Protein AF-A0A6N2USS4-F1 (afdb_monomer)

Solvent-accessible surface area (backbone atoms only — not comparable to full-atom values): 5824 Å² total; per-residue (Å²): 117,70,67,62,54,52,54,47,66,75,35,40,83,36,62,58,82,65,92,85,49,69,68,56,53,51,56,58,51,71,72,55,81,85,78,33,66,85,36,77,46,78,41,78,68,37,44,25,23,47,66,56,51,52,49,56,77,73,44,65,37,33,48,43,68,42,57,96,50,78,72,24,37,69,73,40,74,78,57,65,68,73,78,84,77,95,74,69,77,92,73,66,131

Sequence (93 aa):
MKLLELIIECHRDNERQGPGSEDATLKALSYISYLNEKTKILDIGCGTGGQTITLAKNTASQITAVDMFPQTTTNLGYVSIYERGYVPHNLRG

InterPro domains:
  IPR029063 S-adenosyl-L-methionine-dependent methyltransferase superfamily [G3DSA:3.40.50.150] (2-75)
  IPR029063 S-adenosyl-L-methionine-dependent methyltransferase superfamily [SSF53335] (11-70)

Radius of gyration: 14.19 Å; Cα contacts (8 Å, |Δi|>4): 110; chains: 1; bounding box: 37×37×33 Å

pLDDT: mean 79.52, std 20.77, range [32.41, 98.06]

Nearest PDB structures (foldseek):
  3kkz-assembly1_A  TM=9.574E-01  e=7.764E-07  Bacteroides fragilis NCTC 9343
  3f4k-assembly1_A  TM=9.370E-01  e=2.607E-06  Bacteroides thetaiotaomicron
  3e7p-assembly1_A  TM=8.257E-01  e=2.130E-06  Phocaeicola vulgatus ATCC 8482
  4krh-assembly2_B  TM=7.027E-01  e=8.500E-04  Haemonchus contortus
  4ine-assembly1_A  TM=7.354E-01  e=5.594E-03  Caenorhabditis elegans

Organism: NCBI:txid33037

Structure (mmCIF, N/CA/C/O backbone):
data_AF-A0A6N2USS4-F1
#
_entry.id   AF-A0A6N2USS4-F1
#
loop_
_atom_site.group_PDB
_atom_site.id
_atom_site.type_symbol
_atom_site.label_atom_id
_atom_site.label_alt_id
_atom_site.label_comp_id
_atom_site.label_asym_id
_atom_site.label_entity_id
_atom_site.label_seq_id
_atom_site.pdbx_PDB_ins_code
_atom_site.Cartn_x
_atom_site.Cartn_y
_atom_site.Cartn_z
_atom_site.occupancy
_atom_site.B_iso_or_equiv
_atom_site.auth_seq_id
_atom_site.auth_comp_id
_atom_site.auth_asym_id
_atom_site.auth_atom_id
_atom_site.pdbx_PDB_model_num
ATOM 1 N N . MET A 1 1 ? 26.258 0.286 -12.230 1.00 62.44 1 MET A N 1
ATOM 2 C CA . MET A 1 1 ? 24.895 0.621 -11.760 1.00 62.44 1 MET A CA 1
ATOM 3 C C . MET A 1 1 ? 23.894 0.993 -12.866 1.00 62.44 1 MET A C 1
ATOM 5 O O . MET A 1 1 ? 22.753 1.277 -12.546 1.00 62.44 1 MET A O 1
ATOM 9 N N . LYS A 1 2 ? 24.234 0.872 -14.160 1.00 84.94 2 LYS A N 1
ATOM 10 C CA . LYS A 1 2 ? 23.394 1.347 -15.279 1.00 84.94 2 LYS A CA 1
ATOM 11 C C . LYS A 1 2 ? 22.034 0.642 -15.450 1.00 84.94 2 LYS A C 1
ATOM 13 O O . LYS A 1 2 ? 21.079 1.257 -15.897 1.00 84.94 2 LYS A O 1
ATOM 18 N N . LEU A 1 3 ? 21.935 -0.644 -15.099 1.00 93.69 3 LEU A N 1
ATOM 19 C CA . LEU A 1 3 ? 20.691 -1.409 -15.272 1.00 93.69 3 LEU A CA 1
ATOM 20 C C . LEU A 1 3 ? 19.578 -0.950 -14.319 1.00 93.69 3 LEU A C 1
ATOM 22 O O . LEU A 1 3 ? 18.428 -0.854 -14.725 1.00 93.69 3 LEU A O 1
ATOM 26 N N . LEU A 1 4 ? 19.919 -0.658 -13.062 1.00 89.69 4 LEU A N 1
ATOM 27 C CA . LEU A 1 4 ? 18.936 -0.246 -12.061 1.00 89.69 4 LEU A CA 1
ATOM 28 C C . LEU A 1 4 ? 18.343 1.130 -12.388 1.00 89.69 4 LEU A C 1
ATOM 30 O O . LEU A 1 4 ? 17.143 1.324 -12.24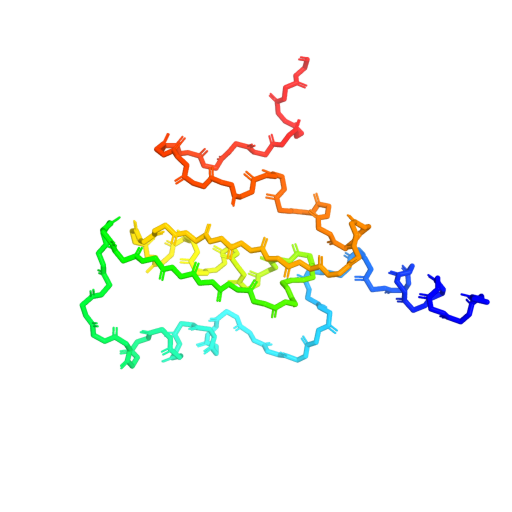7 1.00 89.69 4 LEU A O 1
ATOM 34 N N . GLU A 1 5 ? 19.169 2.049 -12.891 1.00 91.00 5 GLU A N 1
ATOM 35 C CA . GLU A 1 5 ? 18.722 3.359 -13.376 1.00 91.00 5 GLU A CA 1
ATOM 36 C C . GLU A 1 5 ? 17.708 3.223 -14.519 1.00 91.00 5 GLU A C 1
ATOM 38 O O . GLU A 1 5 ? 16.654 3.846 -14.461 1.00 91.00 5 GLU A O 1
ATOM 43 N N . LEU A 1 6 ? 17.969 2.342 -15.494 1.00 93.06 6 LEU A N 1
ATOM 44 C CA . LEU A 1 6 ? 17.038 2.068 -16.597 1.00 93.06 6 LEU A CA 1
ATOM 45 C C . LEU A 1 6 ? 15.718 1.454 -16.115 1.00 93.06 6 LEU A C 1
ATOM 47 O O . LEU A 1 6 ? 14.654 1.790 -16.628 1.00 93.06 6 LEU A O 1
ATOM 51 N N . ILE A 1 7 ? 15.768 0.559 -15.122 1.00 92.56 7 ILE A N 1
ATOM 52 C CA . ILE A 1 7 ? 14.555 -0.016 -14.527 1.00 92.56 7 ILE A CA 1
ATOM 53 C C . ILE A 1 7 ? 13.740 1.085 -13.842 1.00 92.56 7 ILE A C 1
ATOM 55 O O . ILE A 1 7 ? 12.535 1.165 -14.070 1.00 92.56 7 ILE A O 1
ATOM 59 N N . ILE A 1 8 ? 14.379 1.951 -13.051 1.00 89.88 8 ILE A N 1
ATOM 60 C CA . ILE A 1 8 ? 13.707 3.076 -12.388 1.00 89.88 8 ILE A CA 1
ATOM 61 C C . ILE A 1 8 ? 13.094 4.016 -13.428 1.00 89.88 8 ILE A C 1
ATOM 63 O O . ILE A 1 8 ? 11.921 4.357 -13.318 1.00 89.88 8 ILE A O 1
ATOM 67 N N . GLU A 1 9 ? 13.848 4.397 -14.457 1.00 90.56 9 GLU A N 1
ATOM 68 C CA . GLU A 1 9 ? 13.373 5.274 -15.532 1.00 90.56 9 GLU A CA 1
ATOM 69 C C . GLU A 1 9 ? 12.165 4.682 -16.271 1.00 90.56 9 GLU A C 1
ATOM 71 O O . GLU A 1 9 ? 11.191 5.384 -16.512 1.00 90.56 9 GLU A O 1
ATOM 76 N N . CYS A 1 10 ? 12.163 3.375 -16.535 1.00 91.81 10 CYS A N 1
ATOM 77 C CA . CYS A 1 10 ? 11.045 2.698 -17.195 1.00 91.81 10 CYS A CA 1
ATOM 78 C C . CYS A 1 10 ? 9.755 2.655 -16.349 1.00 91.81 10 CYS A C 1
ATOM 80 O O . CYS A 1 10 ? 8.670 2.479 -16.902 1.00 91.81 10 CYS A O 1
ATOM 82 N N . HIS A 1 11 ? 9.852 2.759 -15.018 1.00 88.94 11 HIS A N 1
ATOM 83 C CA . HIS A 1 11 ? 8.716 2.537 -14.111 1.00 88.94 11 HIS A CA 1
ATOM 84 C C . HIS A 1 11 ? 8.281 3.781 -13.328 1.00 88.94 11 HIS A C 1
ATOM 86 O O . HIS A 1 11 ? 7.170 3.796 -12.798 1.00 88.94 11 HIS A O 1
ATOM 92 N N . ARG A 1 12 ? 9.121 4.818 -13.232 1.00 85.50 12 ARG A N 1
ATOM 93 C CA . ARG A 1 12 ? 8.870 5.994 -12.380 1.00 85.50 12 ARG A CA 1
ATOM 94 C C . ARG A 1 12 ? 7.636 6.810 -12.767 1.00 85.50 12 ARG A C 1
ATOM 96 O O . ARG A 1 12 ? 7.090 7.477 -11.899 1.00 85.50 12 ARG A O 1
ATOM 103 N N . ASP A 1 13 ? 7.201 6.737 -14.021 1.00 86.75 13 ASP A N 1
ATOM 104 C CA . ASP A 1 13 ? 6.034 7.478 -14.516 1.00 86.75 13 ASP A CA 1
ATOM 105 C C . ASP A 1 13 ? 4.764 6.614 -14.568 1.00 86.75 13 ASP A C 1
ATOM 107 O O . ASP A 1 13 ? 3.675 7.112 -14.849 1.00 86.75 13 ASP A O 1
ATOM 111 N N . ASN A 1 14 ? 4.873 5.319 -14.249 1.00 88.38 14 ASN A N 1
ATOM 112 C CA . ASN A 1 14 ? 3.711 4.444 -14.157 1.00 88.38 14 ASN A CA 1
ATOM 113 C C . ASN A 1 14 ? 2.966 4.698 -12.842 1.00 88.38 14 ASN A C 1
ATOM 115 O O . ASN A 1 14 ? 3.569 4.764 -11.767 1.00 88.38 14 ASN A O 1
ATOM 119 N N . GLU A 1 15 ? 1.632 4.735 -12.896 1.00 83.50 15 GLU A N 1
ATOM 120 C CA . GLU A 1 15 ? 0.795 4.839 -11.691 1.00 83.50 15 GLU A CA 1
ATOM 121 C C . GLU A 1 15 ? 1.065 3.705 -10.697 1.00 83.50 15 GLU A C 1
ATOM 123 O O . GLU A 1 15 ? 1.016 3.917 -9.485 1.00 83.50 15 GLU A O 1
ATOM 128 N N . ARG A 1 16 ? 1.396 2.509 -11.206 1.00 86.88 16 ARG A N 1
ATOM 129 C CA . ARG A 1 16 ? 1.916 1.394 -10.413 1.00 86.88 16 ARG A CA 1
ATOM 130 C C . ARG A 1 16 ? 3.077 0.699 -11.103 1.00 86.88 16 ARG A C 1
ATOM 132 O O . ARG A 1 16 ? 3.109 0.543 -12.319 1.00 86.88 16 ARG A O 1
ATOM 139 N N . GLN A 1 17 ? 3.999 0.215 -10.280 1.00 90.06 17 GLN A N 1
ATOM 140 C CA . GLN A 1 17 ? 5.243 -0.426 -10.715 1.00 90.06 17 GLN A CA 1
ATOM 141 C C . GLN A 1 17 ? 5.155 -1.958 -10.669 1.00 90.06 17 GLN A C 1
ATOM 143 O O . GLN A 1 17 ? 6.120 -2.652 -10.971 1.00 90.06 17 GLN A O 1
ATOM 148 N N . GLY A 1 18 ? 3.977 -2.485 -10.321 1.00 91.44 18 GLY A N 1
ATOM 149 C CA . GLY A 1 18 ? 3.675 -3.907 -10.296 1.00 91.44 18 GLY A CA 1
ATOM 150 C C . GLY A 1 18 ? 2.177 -4.203 -10.473 1.00 91.44 18 GLY A C 1
ATOM 151 O O . GLY A 1 18 ? 1.340 -3.284 -10.471 1.00 91.44 18 GLY A O 1
ATOM 152 N N . PRO A 1 19 ? 1.819 -5.491 -10.634 1.00 94.94 19 PRO A N 1
ATOM 153 C CA . PRO A 1 19 ? 0.434 -5.933 -10.779 1.00 94.94 19 PRO A CA 1
ATOM 154 C C . PRO A 1 19 ? -0.471 -5.488 -9.622 1.00 94.94 19 PRO A C 1
ATOM 156 O O . PRO A 1 19 ? -0.012 -5.265 -8.504 1.00 94.94 19 PRO A O 1
ATOM 159 N N . GLY A 1 20 ? -1.774 -5.373 -9.891 1.00 94.62 20 GLY A N 1
ATOM 160 C CA . GLY A 1 20 ? -2.789 -5.008 -8.895 1.00 94.62 20 GLY A CA 1
ATOM 161 C C . GLY A 1 20 ? -3.942 -4.182 -9.474 1.00 94.62 20 GLY A C 1
ATOM 162 O O . GLY A 1 20 ? -4.012 -3.934 -10.681 1.00 94.62 20 GLY A O 1
ATOM 163 N N . SER A 1 21 ? -4.820 -3.697 -8.606 1.00 95.62 21 SER A N 1
ATOM 164 C CA . SER A 1 21 ? -5.887 -2.744 -8.934 1.00 95.62 21 SER A CA 1
ATOM 165 C C . SER A 1 21 ? -6.353 -2.036 -7.663 1.00 95.62 21 SER A C 1
ATOM 167 O O . SER A 1 21 ? -6.052 -2.503 -6.561 1.00 95.62 21 SER A O 1
ATOM 169 N N . GLU A 1 22 ? -7.104 -0.941 -7.805 1.00 95.75 22 GLU A N 1
ATOM 170 C CA . GLU A 1 22 ? -7.776 -0.318 -6.657 1.00 95.75 22 GLU A CA 1
ATOM 171 C C . GLU A 1 22 ? -8.688 -1.331 -5.949 1.00 95.75 22 GLU A C 1
ATOM 173 O O . GLU A 1 22 ? -8.593 -1.490 -4.735 1.00 95.75 22 GLU A O 1
ATOM 178 N N . ASP A 1 23 ? -9.472 -2.108 -6.705 1.00 98.00 23 ASP A N 1
ATOM 179 C CA . ASP A 1 23 ? -10.344 -3.157 -6.162 1.00 98.00 23 ASP A CA 1
ATOM 180 C C . ASP A 1 23 ? -9.580 -4.198 -5.340 1.00 98.00 23 ASP A C 1
ATOM 182 O O . ASP A 1 23 ? -10.049 -4.620 -4.284 1.00 98.00 23 ASP A O 1
ATOM 186 N N . ALA A 1 24 ? -8.389 -4.609 -5.788 1.00 97.88 24 ALA A N 1
ATOM 187 C CA . ALA A 1 24 ? -7.557 -5.543 -5.037 1.00 97.88 24 ALA A CA 1
ATOM 188 C C . ALA A 1 24 ? -7.077 -4.923 -3.713 1.00 97.88 24 ALA A C 1
ATOM 190 O O . ALA A 1 24 ? -7.127 -5.585 -2.673 1.00 97.88 24 ALA A O 1
ATOM 191 N N . THR A 1 25 ? -6.673 -3.647 -3.729 1.00 97.00 25 THR A N 1
ATOM 192 C CA . THR A 1 25 ? -6.298 -2.899 -2.520 1.00 97.00 25 THR A CA 1
ATOM 193 C C . THR A 1 25 ? -7.479 -2.760 -1.561 1.00 97.00 25 THR A C 1
ATOM 195 O O . THR A 1 25 ? -7.336 -3.063 -0.378 1.00 97.00 25 THR A O 1
ATOM 198 N N . LEU A 1 26 ? -8.661 -2.377 -2.052 1.00 97.25 26 LEU A N 1
ATOM 199 C CA . LEU A 1 26 ? -9.877 -2.253 -1.242 1.00 97.25 26 LEU A CA 1
ATOM 200 C C . LEU A 1 26 ? -10.329 -3.596 -0.682 1.00 97.25 26 LEU A C 1
ATOM 202 O O . LEU A 1 26 ? -10.737 -3.684 0.476 1.00 97.25 26 LEU A O 1
ATOM 206 N N . LYS A 1 27 ? -10.220 -4.666 -1.473 1.00 98.06 27 LYS A N 1
ATOM 207 C CA . LYS A 1 27 ? -10.563 -6.009 -1.018 1.00 98.06 27 LYS A CA 1
ATOM 208 C C . LYS A 1 27 ? -9.650 -6.449 0.119 1.00 98.06 27 LYS A C 1
ATOM 210 O O . LYS A 1 27 ? -10.155 -6.946 1.123 1.00 98.06 27 LYS A O 1
ATOM 215 N N . ALA A 1 28 ? -8.342 -6.223 -0.002 1.00 97.06 28 ALA A N 1
ATOM 216 C CA . ALA A 1 28 ? -7.396 -6.486 1.077 1.00 97.06 28 ALA A CA 1
ATOM 217 C C . ALA A 1 28 ? -7.708 -5.637 2.320 1.00 97.06 28 ALA A C 1
ATOM 219 O O . ALA A 1 28 ? -7.781 -6.173 3.424 1.00 97.06 28 ALA A O 1
ATOM 220 N N . LEU A 1 29 ? -7.978 -4.341 2.131 1.00 95.81 29 LEU A N 1
ATOM 221 C CA . LEU A 1 29 ? -8.336 -3.421 3.210 1.00 95.81 29 LEU A CA 1
ATOM 222 C C . LEU A 1 29 ? -9.602 -3.868 3.954 1.00 95.81 29 LEU A C 1
ATOM 224 O O . LEU A 1 29 ? -9.645 -3.803 5.178 1.00 95.81 29 LEU A O 1
ATOM 228 N N . SER A 1 30 ? -10.601 -4.389 3.232 1.00 96.00 30 SER A N 1
ATOM 229 C CA . SER A 1 30 ? -11.878 -4.847 3.800 1.00 96.00 30 SER A CA 1
ATOM 230 C C . SER A 1 30 ? -11.747 -6.010 4.786 1.00 96.00 30 SER A C 1
ATOM 232 O O . SER A 1 30 ? -12.641 -6.224 5.603 1.00 96.00 30 SER A O 1
ATOM 234 N N . TYR A 1 31 ? -10.641 -6.758 4.733 1.00 97.00 31 TYR A N 1
ATOM 235 C CA . TYR A 1 31 ? -10.366 -7.838 5.681 1.00 97.00 31 TYR A CA 1
ATOM 236 C C . TYR A 1 31 ? -9.759 -7.345 6.998 1.00 97.00 31 TYR A C 1
ATOM 238 O O . TYR A 1 31 ? -9.673 -8.114 7.955 1.00 97.00 31 TYR A O 1
ATOM 246 N N . ILE A 1 32 ? -9.340 -6.081 7.070 1.00 94.44 32 ILE A N 1
ATOM 247 C CA . ILE A 1 32 ? -8.721 -5.496 8.255 1.00 94.44 32 ILE A CA 1
ATOM 248 C C . ILE A 1 32 ? -9.796 -4.767 9.062 1.00 94.44 32 ILE A C 1
ATOM 250 O O . ILE A 1 32 ? -10.263 -3.688 8.702 1.00 94.44 32 ILE A O 1
ATOM 254 N N . SER A 1 33 ? -10.187 -5.350 10.191 1.00 90.31 33 SER A N 1
ATOM 255 C CA . SER A 1 33 ? -11.103 -4.716 11.142 1.00 90.31 33 SER A CA 1
ATOM 256 C C . SER A 1 33 ? -10.419 -3.599 11.946 1.00 90.31 33 SER A C 1
ATOM 258 O O . SER A 1 33 ? -9.231 -3.694 12.249 1.00 90.31 33 SER A O 1
ATOM 260 N N . TYR A 1 34 ? -11.194 -2.598 12.382 1.00 86.19 34 TYR A N 1
ATOM 261 C CA . TYR A 1 34 ? -10.777 -1.530 13.312 1.00 86.19 34 TYR A CA 1
ATOM 262 C C . TYR A 1 34 ? -9.742 -0.521 12.785 1.00 86.19 34 TYR A C 1
ATOM 264 O O . TYR A 1 34 ? -8.949 0.026 13.555 1.00 86.19 34 TYR A O 1
ATOM 272 N N . 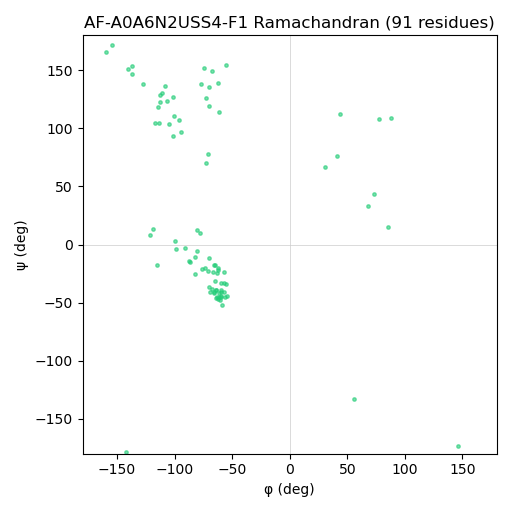LEU A 1 35 ? -9.779 -0.202 11.493 1.00 90.44 35 LEU A N 1
ATOM 273 C CA . LEU A 1 35 ? -9.043 0.946 10.965 1.00 90.44 35 LEU A CA 1
ATOM 274 C C . LEU A 1 35 ? -9.680 2.255 11.444 1.00 90.44 35 LEU A C 1
ATOM 276 O O . LEU A 1 35 ? -10.847 2.527 11.174 1.00 90.44 35 LEU A O 1
ATOM 280 N N . ASN A 1 36 ? -8.907 3.053 12.174 1.00 89.38 36 ASN A N 1
ATOM 281 C CA . ASN A 1 36 ? -9.301 4.373 12.658 1.00 89.38 36 ASN A CA 1
ATOM 282 C C . ASN A 1 36 ? -8.103 5.334 12.587 1.00 89.38 36 ASN A C 1
ATOM 284 O O . ASN A 1 36 ? -7.017 4.953 12.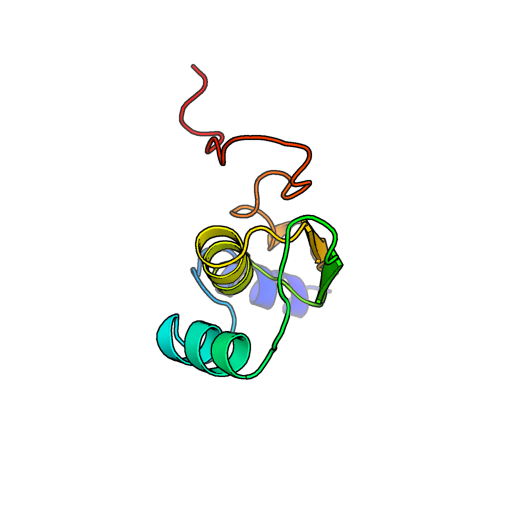143 1.00 89.38 36 ASN A O 1
ATOM 288 N N . GLU A 1 37 ? -8.296 6.572 13.026 1.00 89.88 37 GLU A N 1
ATOM 289 C CA . GLU A 1 37 ? -7.297 7.645 13.015 1.00 89.88 37 GLU A CA 1
ATOM 290 C C . GLU A 1 37 ? -6.057 7.369 13.879 1.00 89.88 37 GLU A C 1
ATOM 292 O O . GLU A 1 37 ? -4.995 7.940 13.639 1.00 89.88 37 GLU A O 1
ATOM 297 N N . LYS A 1 38 ? -6.155 6.471 14.867 1.00 90.50 38 LYS A N 1
ATOM 298 C CA . LYS A 1 38 ? -5.024 6.055 15.715 1.00 90.50 38 LYS A CA 1
ATOM 299 C C . LYS A 1 38 ? -4.229 4.907 15.105 1.00 90.50 38 LYS A C 1
ATOM 301 O O . LYS A 1 38 ? -3.117 4.628 15.560 1.00 90.50 38 LYS A O 1
ATOM 306 N N . THR A 1 39 ? -4.784 4.224 14.106 1.00 92.38 39 THR A N 1
ATOM 307 C CA . THR A 1 39 ? -4.089 3.145 13.410 1.00 92.38 39 THR A CA 1
ATOM 308 C C . THR A 1 39 ? -2.965 3.727 12.559 1.00 92.38 39 THR A C 1
ATOM 310 O O . THR A 1 39 ? -3.145 4.718 11.850 1.00 92.38 39 THR A O 1
ATOM 313 N N . LYS A 1 40 ? -1.798 3.083 12.625 1.00 90.94 40 LYS A N 1
ATOM 314 C CA . LYS A 1 40 ? -0.612 3.437 11.843 1.00 90.94 40 LYS A CA 1
ATOM 315 C C . LYS A 1 40 ? -0.324 2.331 10.840 1.00 90.94 40 LYS A C 1
ATOM 317 O O . LYS A 1 40 ? -0.144 1.181 11.231 1.00 90.94 40 LYS A O 1
ATOM 322 N N . ILE A 1 41 ? -0.287 2.687 9.564 1.00 92.38 41 ILE A N 1
ATOM 323 C CA . ILE A 1 41 ? -0.005 1.788 8.446 1.00 92.38 41 ILE A CA 1
ATOM 324 C C . ILE A 1 41 ? 1.387 2.118 7.908 1.00 92.38 41 ILE A C 1
ATOM 326 O O . ILE A 1 41 ? 1.727 3.289 7.746 1.00 92.38 41 ILE A O 1
ATOM 330 N N . LEU A 1 42 ? 2.179 1.088 7.618 1.00 92.31 42 LEU A N 1
ATOM 331 C CA . LEU A 1 42 ? 3.465 1.209 6.936 1.00 92.31 42 LEU A CA 1
ATOM 332 C C . LEU A 1 42 ? 3.370 0.519 5.570 1.00 92.31 42 LEU A C 1
ATOM 334 O O . LEU A 1 42 ? 3.141 -0.687 5.515 1.00 92.31 42 LEU A O 1
ATOM 338 N N . ASP A 1 43 ? 3.549 1.279 4.491 1.00 91.88 43 ASP A N 1
ATOM 339 C CA . ASP A 1 43 ? 3.620 0.778 3.113 1.00 91.88 43 ASP A CA 1
ATOM 340 C C . ASP A 1 43 ? 5.093 0.697 2.675 1.00 91.88 43 ASP A C 1
ATOM 342 O O . ASP A 1 43 ? 5.769 1.722 2.557 1.00 91.88 43 ASP A O 1
ATOM 346 N N . ILE A 1 44 ? 5.610 -0.523 2.506 1.00 92.31 44 ILE A N 1
ATOM 347 C CA . ILE A 1 44 ? 7.026 -0.807 2.220 1.00 92.31 44 ILE A CA 1
ATOM 348 C C . ILE A 1 44 ? 7.191 -1.111 0.733 1.00 92.31 44 ILE A C 1
ATOM 350 O O . ILE A 1 44 ? 6.558 -2.031 0.222 1.00 92.31 44 ILE A O 1
ATOM 354 N N . GLY A 1 45 ? 8.102 -0.403 0.062 1.00 90.62 45 GLY A N 1
ATOM 355 C CA . GLY A 1 45 ? 8.251 -0.507 -1.392 1.00 90.62 45 GLY A CA 1
ATOM 356 C C . GLY A 1 45 ? 7.093 0.185 -2.102 1.00 90.62 45 GLY A C 1
ATOM 357 O O . GLY A 1 45 ? 6.494 -0.369 -3.022 1.00 90.62 45 GLY A O 1
ATOM 358 N N . CYS A 1 46 ? 6.729 1.372 -1.612 1.00 90.69 46 CYS A N 1
ATOM 359 C CA . CYS A 1 46 ? 5.537 2.078 -2.063 1.00 90.69 46 CYS A CA 1
ATOM 360 C C . CYS A 1 46 ? 5.611 2.542 -3.531 1.00 90.69 46 CYS A C 1
ATOM 362 O O . CYS A 1 46 ? 4.568 2.820 -4.131 1.00 90.69 46 CYS A O 1
ATOM 364 N N . GLY A 1 47 ? 6.806 2.592 -4.131 1.00 90.31 47 GLY A N 1
ATOM 365 C CA . GLY A 1 47 ? 7.019 3.044 -5.501 1.00 90.31 47 GLY A CA 1
ATOM 366 C C . GLY A 1 47 ? 6.469 4.452 -5.727 1.00 90.31 47 GLY A C 1
ATOM 367 O O . GLY A 1 47 ? 6.659 5.356 -4.915 1.00 90.31 47 GLY A O 1
ATOM 368 N N . THR A 1 48 ? 5.726 4.623 -6.821 1.00 89.50 48 THR A N 1
ATOM 369 C CA . THR A 1 48 ? 4.956 5.843 -7.129 1.00 89.50 48 THR A CA 1
ATOM 370 C C . THR A 1 48 ? 3.743 6.059 -6.241 1.00 89.50 48 THR A C 1
ATOM 372 O O . THR A 1 48 ? 3.187 7.153 -6.240 1.00 89.50 48 THR A O 1
ATOM 375 N N . GLY A 1 49 ? 3.341 5.070 -5.446 1.00 89.25 49 GLY A N 1
ATOM 376 C CA . GLY A 1 49 ? 2.327 5.256 -4.418 1.00 89.25 49 GLY A CA 1
ATOM 377 C C . GLY A 1 49 ? 0.879 5.125 -4.876 1.00 89.25 49 GLY A C 1
ATOM 378 O O . GLY A 1 49 ? -0.012 5.518 -4.126 1.00 89.25 49 GLY A O 1
ATOM 379 N N . GLY A 1 50 ? 0.592 4.570 -6.059 1.00 89.94 50 GLY A N 1
ATOM 380 C CA . GLY A 1 50 ? -0.792 4.391 -6.526 1.00 89.94 50 GLY A CA 1
ATOM 381 C C . GLY A 1 50 ? -1.670 3.616 -5.528 1.00 89.94 50 GLY A C 1
ATOM 382 O O . GLY A 1 50 ? -2.782 4.033 -5.189 1.00 89.94 50 GLY A O 1
ATOM 383 N N . GLN A 1 51 ? -1.146 2.526 -4.964 1.00 91.38 51 GLN A N 1
ATOM 384 C CA . GLN A 1 51 ? -1.814 1.777 -3.894 1.00 91.38 51 GLN A CA 1
ATOM 385 C C . GLN A 1 51 ? -1.845 2.551 -2.568 1.00 91.38 51 GLN A C 1
ATOM 387 O O . GLN A 1 51 ? -2.855 2.512 -1.871 1.00 91.38 51 GLN A O 1
ATOM 392 N N . THR A 1 52 ? -0.793 3.307 -2.238 1.00 92.62 52 THR A N 1
ATOM 393 C CA . THR A 1 52 ? -0.738 4.143 -1.029 1.00 92.62 52 THR A CA 1
ATOM 394 C C . THR A 1 52 ? -1.831 5.214 -1.044 1.00 92.62 52 THR A C 1
ATOM 396 O O . THR A 1 52 ? -2.501 5.434 -0.038 1.00 92.62 52 THR A O 1
ATOM 399 N N . ILE A 1 53 ? -2.063 5.852 -2.195 1.00 91.31 53 ILE A N 1
ATOM 400 C CA . ILE A 1 53 ? -3.135 6.837 -2.393 1.00 91.31 53 ILE A CA 1
ATOM 401 C C . ILE A 1 53 ? -4.504 6.164 -2.266 1.00 91.31 53 ILE A C 1
ATOM 403 O O . ILE A 1 53 ? -5.406 6.720 -1.639 1.00 91.31 53 ILE A O 1
ATOM 407 N N . THR A 1 54 ? -4.660 4.957 -2.816 1.00 93.06 54 THR A N 1
ATOM 408 C CA . THR A 1 54 ? -5.896 4.172 -2.668 1.00 93.06 54 THR A CA 1
ATOM 409 C C . THR A 1 54 ? -6.182 3.876 -1.195 1.00 93.06 54 THR A C 1
ATOM 411 O O . THR A 1 54 ? -7.308 4.083 -0.744 1.00 93.06 54 THR A O 1
ATOM 414 N N . LEU A 1 55 ? -5.167 3.473 -0.420 1.00 92.94 55 LEU A N 1
ATOM 415 C CA . LEU A 1 55 ? -5.280 3.310 1.031 1.00 92.94 55 LEU A CA 1
ATOM 416 C C . LEU A 1 55 ? -5.684 4.633 1.697 1.00 92.94 55 LEU A C 1
ATOM 418 O O . LEU A 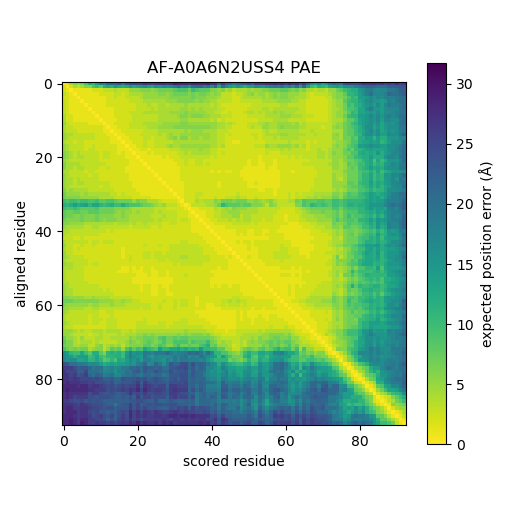1 55 ? -6.692 4.674 2.394 1.00 92.94 55 LEU A O 1
ATOM 422 N N . ALA A 1 56 ? -4.971 5.729 1.427 1.00 90.75 56 ALA A N 1
ATOM 423 C CA . ALA A 1 56 ? -5.218 7.034 2.048 1.00 90.75 56 ALA A CA 1
ATOM 424 C C . ALA A 1 56 ? -6.631 7.585 1.788 1.00 90.75 56 ALA A C 1
ATOM 426 O O . ALA A 1 56 ? -7.205 8.245 2.649 1.00 90.75 56 ALA A O 1
ATOM 427 N N . LYS A 1 57 ? -7.213 7.305 0.617 1.00 91.62 57 LYS A N 1
ATOM 428 C CA . LYS A 1 57 ? -8.593 7.700 0.286 1.00 91.62 57 LYS A CA 1
ATOM 429 C C . LYS A 1 57 ? -9.658 6.870 1.010 1.00 91.62 57 LYS A C 1
ATOM 431 O O . LYS A 1 57 ? -10.795 7.319 1.102 1.00 91.62 57 LYS A O 1
ATOM 436 N N . ASN A 1 58 ? -9.313 5.675 1.494 1.00 93.62 58 ASN A N 1
ATOM 437 C CA . ASN A 1 58 ? -10.270 4.685 2.000 1.00 93.62 58 ASN A CA 1
ATOM 438 C C . ASN A 1 58 ? -10.028 4.279 3.461 1.00 93.62 58 ASN A C 1
ATOM 440 O O . ASN A 1 58 ? -10.674 3.364 3.967 1.00 93.62 58 ASN A O 1
ATOM 444 N N . THR A 1 59 ? -9.123 4.961 4.161 1.00 90.88 59 THR A N 1
ATOM 445 C CA . THR A 1 59 ? -8.958 4.831 5.608 1.00 90.88 59 THR A CA 1
ATOM 446 C C . THR A 1 59 ? -8.693 6.188 6.254 1.00 90.88 59 THR A C 1
ATOM 448 O O . THR A 1 59 ? -8.108 7.078 5.646 1.00 90.88 59 THR A O 1
ATOM 451 N N . ALA A 1 60 ? -9.104 6.339 7.514 1.00 88.56 60 ALA A N 1
ATOM 452 C CA . ALA A 1 60 ? -8.734 7.480 8.352 1.00 88.56 60 ALA A CA 1
ATOM 453 C C . ALA A 1 60 ? -7.332 7.334 8.978 1.00 88.56 60 ALA A C 1
ATOM 455 O O . ALA A 1 60 ? -6.861 8.244 9.656 1.00 88.56 60 ALA A O 1
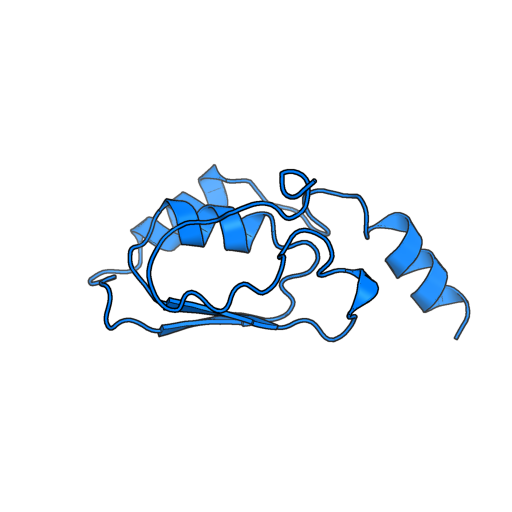ATOM 456 N N . SER A 1 61 ? -6.682 6.181 8.799 1.00 90.75 61 SER A N 1
ATOM 457 C CA . SER A 1 61 ? -5.399 5.850 9.420 1.00 90.75 61 SER A CA 1
ATOM 458 C C . SER A 1 61 ? -4.242 6.701 8.906 1.00 90.75 61 SER A C 1
ATOM 460 O O . SER A 1 61 ? -4.182 7.073 7.735 1.00 90.75 61 SER A O 1
ATOM 462 N N . GLN A 1 62 ? -3.259 6.927 9.775 1.00 88.19 62 GLN A N 1
ATOM 463 C CA . GLN A 1 62 ? -1.992 7.526 9.378 1.00 88.19 62 GLN A CA 1
ATOM 464 C C . GLN A 1 62 ? -1.171 6.503 8.585 1.00 88.19 62 GLN A C 1
ATOM 466 O O . GLN A 1 62 ? -0.914 5.403 9.073 1.00 88.19 62 GLN A O 1
ATOM 471 N N . ILE A 1 63 ? -0.728 6.870 7.383 1.00 89.44 63 ILE A N 1
ATOM 472 C CA . ILE A 1 63 ? 0.101 6.013 6.528 1.00 89.44 63 ILE A CA 1
ATOM 473 C C . ILE A 1 63 ? 1.503 6.612 6.445 1.00 89.44 63 ILE A C 1
ATOM 475 O O . ILE A 1 63 ? 1.662 7.799 6.174 1.00 89.44 63 ILE A O 1
ATOM 479 N N . THR A 1 64 ? 2.517 5.787 6.685 1.00 87.94 64 THR A N 1
ATOM 480 C CA . THR A 1 64 ? 3.917 6.067 6.356 1.00 87.94 64 THR A CA 1
ATOM 481 C C . THR A 1 64 ? 4.290 5.202 5.163 1.00 87.94 64 THR A C 1
ATOM 483 O O . THR A 1 64 ? 4.149 3.985 5.223 1.00 87.94 64 THR A O 1
ATOM 486 N N . ALA A 1 65 ? 4.747 5.820 4.081 1.00 88.31 65 ALA A N 1
ATOM 487 C CA . ALA A 1 65 ? 5.141 5.124 2.863 1.00 88.31 65 ALA A CA 1
ATOM 488 C C . ALA A 1 65 ? 6.649 5.264 2.663 1.00 88.31 65 ALA A C 1
ATOM 490 O O . ALA A 1 65 ? 7.186 6.370 2.746 1.00 88.31 65 ALA A O 1
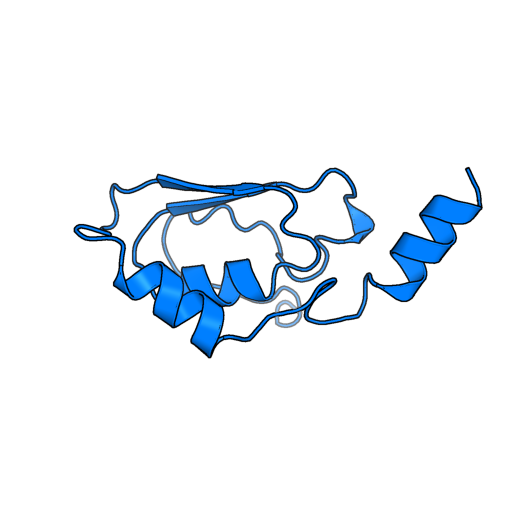ATOM 491 N N . VAL A 1 66 ? 7.334 4.143 2.450 1.00 86.00 66 VAL A N 1
ATOM 492 C CA . VAL A 1 66 ? 8.790 4.105 2.293 1.00 86.00 66 VAL A CA 1
ATOM 493 C C . VAL A 1 66 ? 9.166 3.363 1.020 1.00 86.00 66 VAL A C 1
ATOM 495 O O . VAL A 1 66 ? 8.603 2.318 0.694 1.00 86.00 66 VAL A O 1
ATOM 498 N N . ASP A 1 67 ? 10.145 3.898 0.304 1.00 86.94 67 ASP A N 1
ATOM 499 C CA . ASP A 1 67 ? 10.782 3.243 -0.831 1.00 86.94 67 ASP A CA 1
ATOM 500 C C . ASP A 1 67 ? 12.295 3.455 -0.752 1.00 86.94 67 ASP A C 1
ATOM 502 O O . ASP A 1 67 ? 12.770 4.428 -0.161 1.00 86.94 67 ASP A O 1
ATOM 506 N N . MET A 1 68 ? 13.057 2.532 -1.329 1.00 85.00 68 MET A N 1
ATOM 507 C CA . MET A 1 68 ? 14.515 2.621 -1.372 1.00 85.00 68 MET A CA 1
ATOM 508 C C . MET A 1 68 ? 14.991 3.632 -2.425 1.00 85.00 68 MET A C 1
ATOM 510 O O . MET A 1 68 ? 16.117 4.123 -2.332 1.00 85.00 68 MET A O 1
ATOM 514 N N . PHE A 1 69 ? 14.149 3.956 -3.412 1.00 83.62 69 PHE A N 1
ATOM 515 C CA . P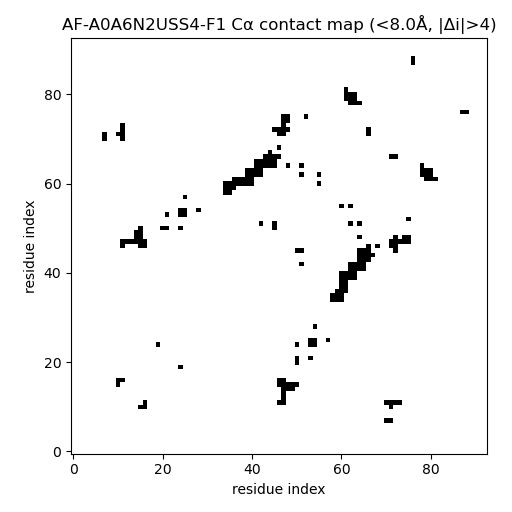HE A 1 69 ? 14.499 4.802 -4.549 1.00 83.62 69 PHE A CA 1
ATOM 516 C C . PHE A 1 69 ? 13.718 6.122 -4.523 1.00 83.62 69 PHE A C 1
ATOM 518 O O . PHE A 1 69 ? 12.551 6.160 -4.897 1.00 83.62 69 PHE A O 1
ATOM 525 N N . PRO A 1 70 ? 14.341 7.254 -4.155 1.00 77.12 70 PRO A N 1
ATOM 526 C CA . PRO A 1 70 ? 13.650 8.546 -4.096 1.00 77.12 70 PRO A CA 1
ATOM 527 C C . PRO A 1 70 ? 12.999 8.987 -5.418 1.00 77.12 70 PRO A C 1
ATOM 529 O O . PRO A 1 70 ? 12.070 9.783 -5.419 1.00 77.12 70 PRO A O 1
ATOM 532 N N . GLN A 1 71 ? 13.475 8.488 -6.562 1.00 77.44 71 GLN A N 1
ATOM 533 C CA . GLN A 1 71 ? 12.939 8.820 -7.884 1.00 77.44 71 GLN A CA 1
ATOM 534 C C . GLN A 1 71 ? 11.558 8.204 -8.140 1.00 77.44 71 GLN A C 1
ATOM 536 O O . GLN A 1 71 ? 10.820 8.702 -8.993 1.00 77.44 71 GLN A O 1
ATOM 541 N N . THR A 1 72 ? 11.206 7.130 -7.426 1.00 74.56 72 THR A N 1
ATOM 542 C CA . THR A 1 72 ? 9.913 6.462 -7.582 1.00 74.56 72 THR A CA 1
ATOM 543 C C . THR A 1 72 ? 8.825 7.175 -6.794 1.00 74.56 72 THR A C 1
ATOM 545 O O . THR A 1 72 ? 7.695 7.179 -7.246 1.00 74.56 72 THR A O 1
ATOM 548 N N . THR A 1 73 ? 9.139 7.902 -5.719 1.00 65.50 73 THR A N 1
ATOM 549 C CA . THR A 1 73 ? 8.142 8.535 -4.832 1.00 65.50 73 THR A CA 1
ATOM 550 C C . THR A 1 73 ? 7.557 9.860 -5.350 1.00 65.50 73 THR A C 1
ATOM 552 O O . THR A 1 73 ? 6.864 10.568 -4.620 1.00 65.50 73 THR A O 1
ATOM 555 N N . THR A 1 74 ? 7.784 10.201 -6.623 1.00 58.66 74 THR A N 1
ATOM 556 C CA . THR A 1 74 ? 7.421 11.495 -7.240 1.00 58.66 74 THR A CA 1
ATOM 557 C C . THR A 1 74 ? 5.929 11.848 -7.088 1.00 58.66 74 THR A C 1
ATOM 559 O O . THR A 1 74 ? 5.594 13.011 -6.869 1.00 58.66 74 THR A O 1
ATOM 562 N N . ASN A 1 75 ? 5.032 10.856 -7.102 1.00 56.06 75 ASN A N 1
ATOM 563 C CA . ASN A 1 75 ? 3.582 11.074 -6.980 1.00 56.06 75 ASN A CA 1
ATOM 564 C C . ASN A 1 75 ? 3.065 11.040 -5.527 1.00 56.06 75 ASN A C 1
ATOM 566 O O . ASN A 1 75 ? 1.882 11.287 -5.288 1.00 56.06 75 ASN A O 1
ATOM 570 N N . LEU A 1 76 ? 3.939 10.768 -4.550 1.00 59.16 76 LEU A N 1
ATOM 571 C CA . LEU A 1 76 ? 3.581 10.693 -3.131 1.00 59.16 76 LEU A CA 1
ATOM 572 C C . LEU A 1 76 ? 3.640 12.043 -2.415 1.00 59.16 76 LEU A C 1
ATOM 574 O O . LEU A 1 76 ? 3.118 12.121 -1.313 1.00 59.16 76 LEU A O 1
ATOM 578 N N . GLY A 1 77 ? 4.256 13.083 -2.994 1.00 45.62 77 GLY A N 1
ATOM 579 C CA . GLY A 1 77 ? 4.318 14.441 -2.432 1.00 45.62 77 GLY A CA 1
ATOM 580 C C . GLY A 1 77 ? 4.300 14.492 -0.89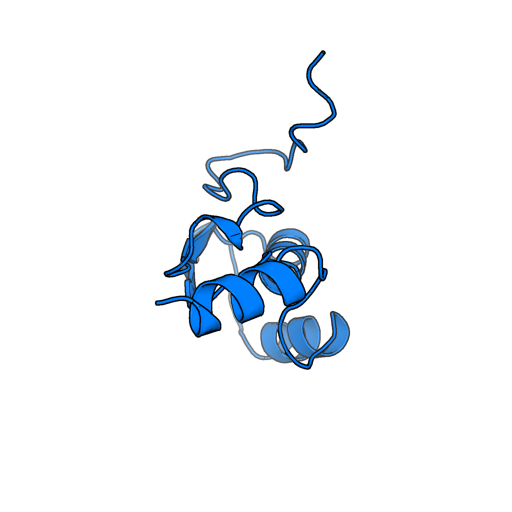9 1.00 45.62 77 GLY A C 1
ATOM 581 O O . GLY A 1 77 ? 3.302 14.922 -0.349 1.00 45.62 77 GLY A O 1
ATOM 582 N N . TYR A 1 78 ? 5.337 13.996 -0.209 1.00 40.41 78 TYR A N 1
ATOM 583 C CA . TYR A 1 78 ? 5.353 13.862 1.260 1.00 40.41 78 TYR A CA 1
ATOM 584 C C . TYR A 1 78 ? 4.011 13.361 1.853 1.00 40.41 78 TYR A C 1
ATOM 586 O O . TYR A 1 78 ? 3.274 14.119 2.485 1.00 40.41 78 TYR A O 1
ATOM 594 N N . VAL A 1 79 ? 3.714 12.058 1.739 1.00 43.97 79 VAL A N 1
ATOM 595 C CA . VAL A 1 79 ? 2.687 11.411 2.583 1.00 43.97 79 VAL A CA 1
ATOM 596 C C . VAL A 1 79 ? 3.231 11.260 4.007 1.00 43.97 79 VAL A C 1
ATOM 598 O O . VAL A 1 79 ? 3.535 10.173 4.486 1.00 43.97 79 VAL A O 1
ATOM 601 N N . SER A 1 80 ? 3.367 12.386 4.695 1.00 36.25 80 SER A N 1
ATOM 602 C CA . SER A 1 80 ? 3.236 12.442 6.142 1.00 36.25 80 SER A CA 1
ATOM 603 C C . SER A 1 80 ? 1.846 13.003 6.375 1.00 36.25 80 SER A C 1
ATOM 605 O O . SER A 1 80 ? 1.663 14.218 6.352 1.00 36.25 80 SER A O 1
ATOM 607 N N . ILE A 1 81 ? 0.844 12.134 6.535 1.00 38.28 81 ILE A N 1
ATOM 608 C CA . ILE A 1 81 ? -0.512 12.570 6.887 1.00 38.28 81 ILE A CA 1
ATOM 609 C C . ILE A 1 81 ? -0.468 13.055 8.347 1.00 38.28 81 ILE A C 1
ATOM 611 O O . ILE A 1 81 ? -0.797 12.323 9.276 1.00 38.28 81 ILE A O 1
ATOM 615 N N . TYR A 1 82 ? 0.035 14.269 8.564 1.00 32.41 82 TYR A N 1
ATOM 616 C CA . TYR A 1 82 ? -0.262 15.072 9.741 1.00 32.41 82 TYR A CA 1
ATOM 617 C C . TYR A 1 82 ? -1.419 15.970 9.328 1.00 32.41 82 TYR A C 1
ATOM 619 O O . TYR A 1 82 ? -1.213 16.956 8.639 1.00 32.41 82 TYR A O 1
ATOM 627 N N . GLU A 1 83 ? -2.627 15.534 9.679 1.00 32.94 83 GLU A N 1
ATOM 628 C CA . GLU A 1 83 ? -3.879 16.295 9.667 1.00 32.94 83 GLU A CA 1
ATOM 629 C C . GLU A 1 83 ? -4.173 17.184 8.434 1.00 32.94 83 GLU A C 1
ATOM 631 O O . GLU A 1 83 ? -3.648 18.277 8.265 1.00 32.94 83 GLU A O 1
ATOM 636 N N . ARG A 1 84 ? -5.204 16.764 7.685 1.00 35.31 84 ARG A N 1
ATOM 637 C CA . ARG A 1 84 ? -5.967 17.512 6.663 1.00 35.31 84 ARG A CA 1
ATOM 638 C C . ARG A 1 84 ? -5.312 17.696 5.288 1.00 35.31 84 ARG A C 1
ATOM 640 O O . ARG A 1 84 ? -4.519 18.596 5.059 1.00 35.31 84 ARG A O 1
ATOM 647 N N . GLY A 1 85 ? -5.879 16.963 4.327 1.00 39.34 85 GLY A N 1
ATOM 648 C CA . GLY A 1 85 ? -5.947 17.372 2.925 1.00 39.34 85 GLY A CA 1
ATOM 649 C C . GLY A 1 85 ? -4.733 16.975 2.095 1.00 39.34 85 GLY A C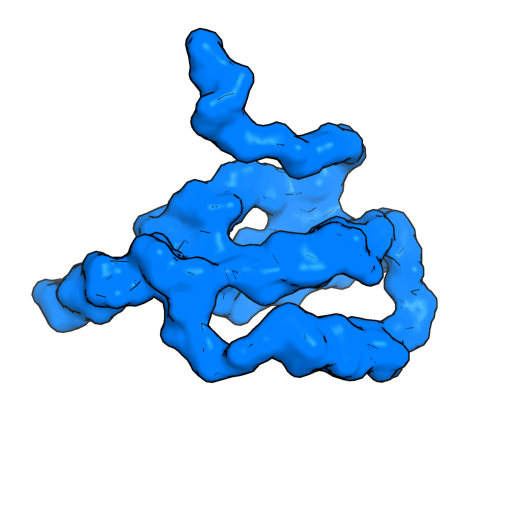 1
ATOM 650 O O . GLY A 1 85 ? -3.664 17.563 2.197 1.00 39.34 85 GLY A O 1
ATOM 651 N N . TYR A 1 86 ? -4.926 16.010 1.200 1.00 44.19 86 TYR A N 1
ATOM 652 C CA . TYR A 1 86 ? -4.035 15.822 0.062 1.00 44.19 86 TYR A CA 1
ATOM 653 C C . TYR A 1 86 ? -4.077 17.091 -0.805 1.00 44.19 86 TYR A C 1
ATOM 655 O O . TYR A 1 86 ? -5.123 17.414 -1.371 1.00 44.19 86 TYR A O 1
ATOM 663 N N . VAL A 1 87 ? -2.963 17.824 -0.887 1.00 44.16 87 VAL A N 1
ATOM 664 C CA . VAL A 1 87 ? -2.804 18.967 -1.798 1.00 44.16 87 VAL A CA 1
ATOM 665 C C . VAL A 1 87 ? -1.687 18.630 -2.791 1.00 44.16 87 VAL A C 1
ATOM 667 O O . VAL A 1 87 ? -0.517 18.662 -2.405 1.00 44.16 87 VAL A O 1
ATOM 670 N N . PRO A 1 88 ? -2.014 18.298 -4.054 1.00 43.78 88 PRO A N 1
ATOM 671 C CA . PRO A 1 88 ? -1.007 18.032 -5.073 1.00 43.78 88 PRO A CA 1
ATOM 672 C C . PRO A 1 88 ? -0.138 19.276 -5.331 1.00 43.78 88 PRO A C 1
ATOM 674 O O . PRO A 1 88 ? -0.632 20.405 -5.372 1.00 43.78 88 PRO A O 1
ATOM 677 N N . HIS A 1 89 ? 1.174 19.075 -5.493 1.00 42.16 89 HIS A N 1
ATOM 678 C CA . HIS A 1 89 ? 2.174 20.152 -5.593 1.00 42.16 89 HIS A CA 1
ATOM 679 C C . HIS A 1 89 ? 2.010 21.031 -6.851 1.00 42.16 89 HIS A C 1
ATOM 681 O O . HIS A 1 89 ? 2.464 22.167 -6.893 1.00 42.16 89 HIS A O 1
ATOM 687 N N . ASN A 1 90 ? 1.274 20.540 -7.844 1.00 36.91 90 ASN A N 1
ATOM 688 C CA . ASN A 1 90 ? 0.926 21.193 -9.105 1.00 36.91 90 ASN A CA 1
ATOM 689 C C . ASN A 1 90 ? -0.211 22.239 -8.995 1.00 36.91 90 ASN A C 1
ATOM 691 O O . ASN A 1 90 ? -0.684 22.734 -10.014 1.00 36.91 90 ASN A O 1
ATOM 695 N N . LEU A 1 91 ? -0.629 22.613 -7.777 1.00 35.25 91 LEU A N 1
ATOM 696 C CA . LEU A 1 91 ? -1.601 23.689 -7.514 1.00 35.25 91 LEU A CA 1
ATOM 697 C C . LEU A 1 91 ? -1.045 24.850 -6.667 1.00 35.25 91 LEU A C 1
ATOM 699 O O . LEU A 1 91 ? -1.814 25.689 -6.199 1.00 35.25 91 LEU A O 1
ATOM 703 N N . ARG A 1 92 ? 0.276 24.939 -6.469 1.00 34.81 92 ARG A N 1
ATOM 704 C CA . ARG A 1 92 ? 0.914 26.152 -5.936 1.00 34.81 92 ARG A CA 1
ATOM 705 C C . ARG A 1 92 ? 1.609 26.874 -7.086 1.00 34.81 92 ARG A C 1
ATOM 707 O O . ARG A 1 92 ? 2.629 26.398 -7.576 1.00 34.81 92 ARG A O 1
ATOM 714 N N . GLY A 1 93 ? 0.982 27.956 -7.546 1.00 38.19 93 GLY A N 1
ATOM 715 C CA . GLY A 1 93 ? 1.671 28.986 -8.323 1.00 38.19 93 GLY A CA 1
ATOM 716 C C . GLY A 1 93 ? 2.755 29.673 -7.504 1.00 38.19 93 GLY A C 1
ATOM 717 O O . GLY A 1 93 ? 2.738 29.527 -6.257 1.00 38.19 93 GLY A O 1
#

Mean predicted aligned error: 7.99 Å

Foldseek 3Di:
DVVVVVLCVVQLPPLDSDDDDLVRLVVVVVVDPDFAQDDEAEAEQCFCPSSVVSVVVVGNYQYDYDHPDPSRPQNVVPSRPPDDDDDGPVPDD

Secondary structure (DSSP, 8-state):
-HHHHHHHHHHTTSS-SSS--HHHHHHHHHT-TT--TT-EEEEET-TT-HHHHHHHHH--SEEEEE-S-TTTGGGGS--B--SS----GGG--